Protein AF-A0A1E1L8V9-F1 (afdb_monomer_lite)

Structure (mmCIF, N/CA/C/O backbone):
data_AF-A0A1E1L8V9-F1
#
_entry.id   AF-A0A1E1L8V9-F1
#
loop_
_atom_site.group_PDB
_atom_site.id
_atom_site.type_symbol
_atom_site.label_atom_id
_atom_site.label_alt_id
_atom_site.label_comp_id
_atom_site.label_asym_id
_atom_site.label_entity_id
_atom_site.label_seq_id
_atom_site.pdbx_PDB_ins_code
_atom_site.Cartn_x
_atom_site.Cartn_y
_atom_site.Cartn_z
_atom_site.occupancy
_atom_site.B_iso_or_equiv
_atom_site.auth_seq_id
_atom_site.auth_comp_id
_atom_site.auth_asym_id
_atom_site.auth_atom_id
_atom_site.pdbx_PDB_model_num
ATOM 1 N N . MET A 1 1 ? -19.306 -0.035 16.564 1.00 64.62 1 MET A N 1
ATOM 2 C CA . MET A 1 1 ? -19.457 0.240 15.116 1.00 64.62 1 MET A CA 1
ATOM 3 C C . MET A 1 1 ? -18.916 -0.955 14.341 1.00 64.62 1 MET A C 1
ATOM 5 O O . MET A 1 1 ? -17.957 -1.546 14.829 1.00 64.62 1 MET A O 1
ATOM 9 N N . PRO A 1 2 ? -19.521 -1.359 13.211 1.00 79.94 2 PRO A N 1
ATOM 10 C CA . PRO A 1 2 ? -19.006 -2.473 12.415 1.00 79.94 2 PRO A CA 1
ATOM 11 C C . PRO A 1 2 ? -17.616 -2.146 11.852 1.00 79.94 2 PRO A C 1
ATOM 13 O O . PRO A 1 2 ? -17.321 -0.992 11.546 1.00 79.94 2 PRO A O 1
ATOM 16 N N . ARG A 1 3 ? -16.759 -3.165 11.749 1.00 87.12 3 ARG A N 1
ATOM 17 C CA . ARG A 1 3 ? -15.409 -3.054 11.182 1.00 87.12 3 ARG A CA 1
ATOM 18 C C . ARG A 1 3 ? -15.500 -2.883 9.662 1.00 87.12 3 ARG A C 1
ATOM 20 O O . ARG A 1 3 ? -16.253 -3.615 9.023 1.00 87.12 3 ARG A O 1
ATOM 27 N N . LEU A 1 4 ? -14.738 -1.951 9.090 1.00 92.12 4 LEU A N 1
ATOM 28 C CA . LEU A 1 4 ? -14.631 -1.791 7.639 1.00 92.12 4 LEU A CA 1
ATOM 29 C C . LEU A 1 4 ? -13.506 -2.687 7.117 1.00 92.12 4 LEU A C 1
ATOM 31 O O . LEU A 1 4 ? -12.351 -2.515 7.502 1.00 92.12 4 LEU A O 1
ATOM 35 N N . ASN A 1 5 ? -13.840 -3.633 6.244 1.00 94.56 5 ASN A N 1
ATOM 36 C CA . ASN A 1 5 ? -12.862 -4.517 5.615 1.00 94.56 5 ASN A CA 1
ATOM 37 C C . ASN A 1 5 ? -12.510 -3.978 4.225 1.00 94.56 5 ASN A C 1
ATOM 39 O O . ASN A 1 5 ? -13.402 -3.769 3.404 1.00 94.56 5 ASN A O 1
ATOM 43 N N . ILE A 1 6 ? -11.222 -3.753 3.973 1.00 96.06 6 ILE A N 1
ATOM 44 C CA . ILE A 1 6 ? -10.694 -3.169 2.738 1.00 96.06 6 ILE A CA 1
ATOM 45 C C . ILE A 1 6 ? -9.718 -4.161 2.103 1.00 96.06 6 ILE A C 1
ATOM 47 O O . ILE A 1 6 ? -8.731 -4.559 2.724 1.00 96.06 6 ILE A O 1
ATOM 51 N N . ALA A 1 7 ? -9.984 -4.526 0.850 1.00 98.06 7 ALA A N 1
ATOM 52 C CA . ALA A 1 7 ? -9.064 -5.282 0.010 1.00 98.06 7 ALA A CA 1
ATOM 53 C C . ALA A 1 7 ? -8.405 -4.334 -1.001 1.00 98.06 7 ALA A C 1
ATOM 55 O O . ALA A 1 7 ? -9.102 -3.679 -1.777 1.00 98.06 7 ALA A O 1
ATOM 56 N N . ILE A 1 8 ? -7.075 -4.261 -0.993 1.00 98.19 8 ILE A N 1
ATOM 57 C CA . ILE A 1 8 ? -6.285 -3.552 -2.007 1.00 98.19 8 ILE A CA 1
ATOM 58 C C . ILE A 1 8 ? -5.738 -4.595 -2.979 1.00 98.19 8 ILE A C 1
ATOM 60 O O . ILE A 1 8 ? -5.132 -5.573 -2.551 1.00 98.19 8 ILE A O 1
ATOM 64 N N . ILE A 1 9 ? -5.946 -4.393 -4.280 1.00 98.00 9 ILE A N 1
ATOM 65 C CA . ILE A 1 9 ? -5.400 -5.264 -5.327 1.00 98.00 9 ILE A CA 1
ATOM 66 C C . ILE A 1 9 ? -4.153 -4.589 -5.910 1.00 98.00 9 ILE A C 1
ATOM 68 O O . ILE A 1 9 ? -4.254 -3.524 -6.515 1.00 98.00 9 ILE A O 1
ATOM 72 N N . GLY A 1 10 ? -2.993 -5.207 -5.697 1.00 95.62 10 GLY A N 1
ATOM 73 C CA . GLY A 1 10 ? -1.660 -4.722 -6.053 1.00 95.62 10 GLY A CA 1
ATOM 74 C C . GLY A 1 10 ? -0.894 -4.149 -4.854 1.00 95.62 10 GLY A C 1
ATOM 75 O O . GLY A 1 10 ? -1.287 -3.135 -4.275 1.00 95.62 10 GLY A O 1
ATOM 76 N N . ALA A 1 11 ? 0.243 -4.762 -4.523 1.00 95.19 11 ALA A N 1
ATOM 77 C CA . ALA A 1 11 ? 1.225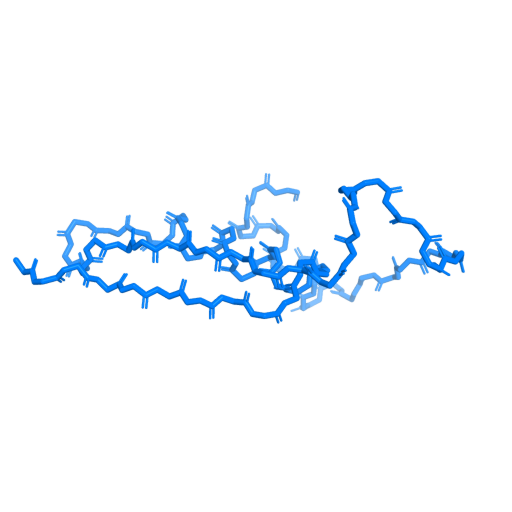 -4.318 -3.529 1.00 95.19 11 ALA A CA 1
ATOM 78 C C . ALA A 1 11 ? 2.367 -3.485 -4.146 1.00 95.19 11 ALA A C 1
ATOM 80 O O . ALA A 1 11 ? 3.448 -3.364 -3.569 1.00 95.19 11 ALA A O 1
ATOM 81 N N . GLY A 1 12 ? 2.124 -2.847 -5.293 1.00 92.62 12 GLY A N 1
ATOM 82 C CA . GLY A 1 12 ? 3.021 -1.830 -5.841 1.00 92.62 12 GLY A CA 1
ATOM 83 C C . GLY A 1 12 ? 3.143 -0.585 -4.940 1.00 92.62 12 GLY A C 1
ATOM 84 O O . GLY A 1 12 ? 2.431 -0.463 -3.935 1.00 92.62 12 GLY A O 1
ATOM 85 N N . PRO A 1 13 ? 3.994 0.394 -5.311 1.00 93.31 13 PRO A N 1
ATOM 86 C CA . PRO A 1 13 ? 4.288 1.566 -4.479 1.00 93.31 13 PRO A CA 1
ATOM 87 C C . PRO A 1 13 ? 3.033 2.312 -4.011 1.00 93.31 13 PRO A C 1
ATOM 89 O O . PRO A 1 13 ? 2.898 2.627 -2.833 1.00 93.31 13 PRO A O 1
ATOM 92 N N . THR A 1 14 ? 2.068 2.533 -4.906 1.00 94.88 14 THR A N 1
ATOM 93 C CA . THR A 1 14 ? 0.820 3.237 -4.581 1.00 94.88 14 THR A CA 1
ATOM 94 C C . THR A 1 14 ? -0.107 2.421 -3.679 1.00 94.88 14 THR A C 1
ATOM 96 O O . THR A 1 14 ? -0.696 2.982 -2.758 1.00 94.88 14 THR A O 1
ATOM 99 N N . GLY A 1 15 ? -0.231 1.108 -3.906 1.00 96.38 15 GLY A N 1
ATOM 100 C CA . GLY A 1 15 ? -1.082 0.233 -3.093 1.00 96.38 15 GLY A CA 1
ATOM 101 C C . GLY A 1 15 ? -0.565 0.112 -1.660 1.00 96.38 15 GLY A C 1
ATOM 102 O O . GLY A 1 15 ? -1.321 0.301 -0.705 1.00 96.38 15 GLY A O 1
ATOM 103 N N . CYS A 1 16 ? 0.747 -0.084 -1.511 1.00 95.94 16 CYS A N 1
ATOM 104 C CA . CYS A 1 16 ? 1.417 -0.060 -0.212 1.00 95.94 16 CYS A CA 1
ATOM 105 C C . CYS A 1 16 ? 1.312 1.313 0.467 1.00 95.94 16 CYS A C 1
ATOM 107 O O . CYS A 1 16 ? 1.078 1.387 1.674 1.00 95.94 16 CYS A O 1
ATOM 109 N N . MET A 1 17 ? 1.425 2.406 -0.291 1.00 97.25 17 MET A N 1
ATOM 110 C CA . MET A 1 17 ? 1.301 3.749 0.268 1.00 97.25 17 MET A CA 1
ATOM 111 C C . MET A 1 17 ? -0.113 4.045 0.779 1.00 97.25 17 MET A C 1
ATOM 113 O O . MET A 1 17 ? -0.281 4.566 1.881 1.00 97.25 17 MET A O 1
ATOM 117 N N . LEU A 1 18 ? -1.142 3.661 0.022 1.00 97.06 18 LEU A N 1
ATOM 118 C CA . LEU A 1 18 ? -2.533 3.779 0.457 1.00 97.06 18 LEU A CA 1
ATOM 119 C C . LEU A 1 18 ? -2.785 2.965 1.731 1.00 97.06 18 LEU A C 1
ATOM 121 O O . LEU A 1 18 ? -3.378 3.478 2.680 1.00 97.06 18 LEU A O 1
ATOM 125 N N . ALA A 1 19 ? -2.312 1.717 1.767 1.00 96.62 19 ALA A N 1
ATOM 126 C CA . ALA A 1 19 ? -2.392 0.863 2.947 1.00 96.62 19 ALA A CA 1
ATOM 127 C C . ALA A 1 19 ? -1.754 1.520 4.178 1.00 96.62 19 ALA A C 1
ATOM 129 O O . ALA A 1 19 ? -2.367 1.552 5.245 1.00 96.62 19 ALA A O 1
ATOM 130 N N . CYS A 1 20 ? -0.552 2.080 4.014 1.00 96.12 20 CYS A N 1
ATOM 131 C CA . CYS A 1 20 ? 0.174 2.782 5.068 1.00 96.12 20 CYS A CA 1
ATOM 132 C C . CYS A 1 20 ? -0.652 3.946 5.639 1.00 96.12 20 CYS A C 1
ATOM 134 O O . CYS A 1 20 ? -0.899 4.005 6.845 1.00 96.12 20 CYS A O 1
ATOM 136 N N . LEU A 1 21 ? -1.167 4.817 4.767 1.00 94.88 21 LEU A N 1
ATOM 137 C CA . LEU A 1 21 ? -1.956 5.982 5.172 1.00 94.88 21 LEU A CA 1
ATOM 138 C C . LEU A 1 21 ? -3.287 5.598 5.836 1.00 94.88 21 LEU A C 1
ATOM 140 O O . LEU A 1 21 ? -3.686 6.230 6.812 1.00 94.88 21 LEU A O 1
ATOM 144 N N . LEU A 1 22 ? -3.971 4.556 5.352 1.00 94.44 22 LEU A N 1
ATOM 145 C CA . LEU A 1 22 ? -5.216 4.066 5.959 1.00 94.44 22 LEU A CA 1
ATOM 146 C C . LEU A 1 22 ? -4.993 3.516 7.372 1.00 94.44 22 LEU A C 1
ATOM 148 O O . LEU A 1 22 ? -5.828 3.733 8.251 1.00 94.44 22 LEU A O 1
ATOM 152 N N . LEU A 1 23 ? -3.876 2.820 7.595 1.00 92.62 23 LEU A N 1
ATOM 153 C CA . LEU A 1 23 ? -3.507 2.314 8.917 1.00 92.62 23 LEU A CA 1
ATOM 154 C C . LEU A 1 23 ? -3.151 3.456 9.879 1.00 92.62 23 LEU A C 1
ATOM 156 O O . LEU A 1 23 ? -3.570 3.424 11.033 1.00 92.62 23 LEU A O 1
ATOM 160 N N . GLN A 1 24 ? -2.432 4.480 9.409 1.00 91.94 24 GLN A N 1
ATOM 161 C CA . GLN A 1 24 ? -2.062 5.651 10.217 1.00 91.94 24 GLN A CA 1
ATOM 162 C C . GLN A 1 24 ? -3.246 6.583 10.511 1.00 91.94 24 GLN A C 1
ATOM 164 O O . GLN A 1 24 ? -3.325 7.162 11.591 1.00 91.94 24 GLN A O 1
ATOM 169 N N . GLY A 1 25 ? -4.181 6.722 9.567 1.00 88.56 25 GLY A N 1
ATOM 170 C CA . GLY A 1 25 ? -5.366 7.575 9.686 1.00 88.56 25 GLY A CA 1
ATOM 171 C C . GLY A 1 25 ? -6.476 7.014 10.582 1.00 88.56 25 GLY A C 1
ATOM 172 O O . GLY A 1 25 ? -7.527 7.643 10.709 1.00 88.56 25 GLY A O 1
ATOM 173 N N . GLN A 1 26 ? -6.277 5.843 11.196 1.00 84.31 26 GLN A N 1
ATOM 174 C CA . GLN A 1 26 ? -7.196 5.279 12.186 1.00 84.31 26 GLN A CA 1
ATOM 175 C C . GLN A 1 26 ? -7.305 6.215 13.403 1.00 84.31 26 GLN A C 1
ATOM 177 O O . GLN A 1 26 ? -6.397 6.300 14.226 1.00 84.31 26 GLN A O 1
ATOM 182 N N . ILE A 1 27 ? -8.447 6.892 13.546 1.00 79.75 27 ILE A N 1
ATOM 183 C CA . ILE A 1 27 ? -8.762 7.754 14.697 1.00 79.75 27 ILE A CA 1
ATOM 184 C C . ILE A 1 27 ? -9.909 7.170 15.529 1.00 79.75 27 ILE A C 1
ATOM 186 O O . ILE A 1 27 ? -10.726 6.396 15.027 1.00 79.75 27 ILE A O 1
ATOM 190 N N . ALA A 1 28 ? -10.023 7.597 16.791 1.00 73.75 28 ALA A N 1
ATOM 191 C CA . ALA A 1 28 ? -11.004 7.080 17.757 1.00 73.75 28 ALA A CA 1
ATOM 192 C C . ALA A 1 28 ? -12.477 7.149 17.290 1.00 73.75 28 ALA A C 1
ATOM 194 O O . ALA A 1 28 ? -13.300 6.364 17.750 1.00 73.75 28 ALA A O 1
ATOM 195 N N . ASN A 1 29 ? -12.800 8.052 16.355 1.00 79.81 29 ASN A N 1
ATOM 196 C CA . ASN A 1 29 ? -14.154 8.254 15.822 1.00 79.81 29 ASN A CA 1
ATOM 197 C C . ASN A 1 29 ? -14.375 7.638 14.428 1.00 79.81 29 ASN A C 1
ATOM 199 O O . ASN A 1 29 ? -15.411 7.878 13.810 1.00 79.81 29 ASN A O 1
ATOM 203 N N . THR A 1 30 ? -13.416 6.863 13.915 1.00 81.56 30 THR A N 1
ATOM 204 C CA . THR A 1 30 ? -13.563 6.122 12.651 1.00 81.56 30 THR A CA 1
ATOM 205 C C . THR A 1 30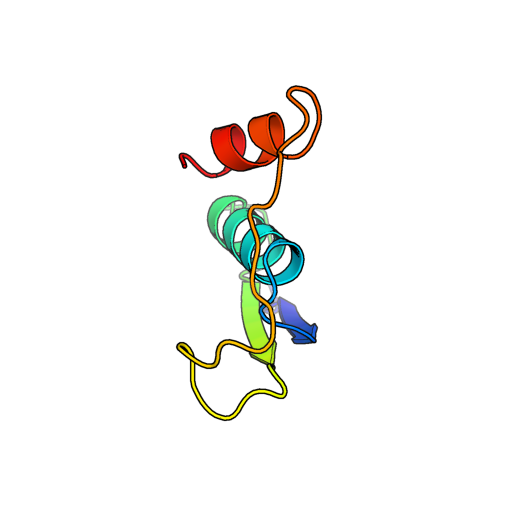 ? -13.837 4.642 12.908 1.00 81.56 30 THR A C 1
ATOM 207 O O . THR A 1 30 ? -13.379 4.103 13.918 1.00 81.56 30 THR A O 1
ATOM 210 N N . PRO A 1 31 ? -14.568 3.950 12.013 1.00 85.44 31 PRO A N 1
ATOM 211 C CA . PRO A 1 31 ? -14.677 2.500 12.075 1.00 85.44 31 PRO A CA 1
ATOM 212 C C . PRO A 1 31 ? -13.285 1.862 12.101 1.00 85.44 31 PRO A C 1
ATOM 214 O O . PRO A 1 31 ? -12.393 2.270 11.356 1.00 85.44 31 PRO A O 1
ATOM 217 N N . ALA A 1 32 ? -13.097 0.839 12.934 1.00 89.62 32 ALA A N 1
ATOM 218 C CA . ALA A 1 32 ? -11.876 0.042 12.890 1.00 89.62 32 ALA A CA 1
ATOM 219 C C . ALA A 1 32 ? -11.697 -0.525 11.472 1.00 89.62 32 ALA A C 1
ATOM 221 O O . ALA A 1 32 ? -12.655 -1.049 10.893 1.00 89.62 32 ALA A O 1
ATOM 222 N N . ILE A 1 33 ? -10.491 -0.422 10.916 1.00 92.81 33 ILE A N 1
ATOM 223 C CA . ILE A 1 33 ? -10.189 -0.909 9.567 1.00 92.81 33 ILE A CA 1
ATOM 224 C C . ILE A 1 33 ? -9.539 -2.295 9.681 1.00 92.81 33 ILE A C 1
ATOM 226 O O . ILE A 1 33 ? -8.700 -2.565 10.544 1.00 92.81 33 ILE A O 1
ATOM 230 N N . SER A 1 34 ? -9.977 -3.237 8.851 1.00 93.69 34 SER A N 1
ATOM 231 C CA . SER A 1 34 ? -9.202 -4.429 8.499 1.00 93.69 34 SER A CA 1
ATOM 232 C C . SER A 1 34 ? -8.709 -4.240 7.078 1.00 93.69 34 SER A C 1
ATOM 234 O O . SER A 1 34 ? -9.513 -3.931 6.202 1.00 93.69 34 SER A O 1
ATOM 236 N N . LEU A 1 35 ? -7.411 -4.399 6.849 1.00 95.69 35 LEU A N 1
ATOM 237 C CA . LEU A 1 35 ? -6.812 -4.169 5.544 1.00 95.69 35 LEU A CA 1
ATOM 238 C C . LEU A 1 35 ? -6.046 -5.411 5.098 1.00 95.69 35 LEU A C 1
ATOM 240 O O . LEU A 1 35 ? -5.301 -6.005 5.877 1.00 95.69 35 LEU A O 1
ATOM 244 N N . THR A 1 36 ? -6.227 -5.805 3.844 1.00 97.44 36 THR A N 1
ATOM 245 C CA . THR A 1 36 ? -5.456 -6.876 3.206 1.00 97.44 36 THR A CA 1
ATOM 246 C C . THR A 1 36 ? -5.063 -6.435 1.805 1.00 97.44 36 THR A C 1
ATOM 248 O O . THR A 1 36 ? -5.896 -5.914 1.063 1.00 97.44 36 THR A O 1
ATOM 251 N N . ILE A 1 37 ? -3.792 -6.624 1.454 1.00 97.56 37 ILE A N 1
ATOM 252 C CA . ILE A 1 37 ? -3.271 -6.351 0.114 1.00 97.56 37 ILE A CA 1
ATOM 253 C C . ILE A 1 37 ? -3.070 -7.693 -0.588 1.00 97.56 37 ILE A C 1
ATOM 255 O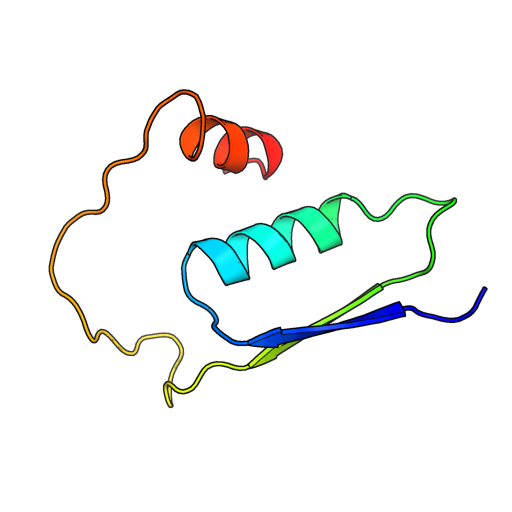 O . ILE A 1 37 ? -2.445 -8.591 -0.025 1.00 97.56 37 ILE A O 1
ATOM 259 N N . PHE A 1 38 ? -3.599 -7.827 -1.799 1.00 97.25 38 PHE A N 1
ATOM 260 C CA . PHE A 1 38 ? -3.408 -8.989 -2.659 1.00 97.25 38 PHE A CA 1
ATOM 261 C C . PHE A 1 38 ? -2.465 -8.613 -3.796 1.00 97.25 38 PHE A C 1
ATOM 263 O O . PHE A 1 38 ? -2.760 -7.694 -4.551 1.00 97.25 38 PHE A O 1
ATOM 270 N N . GLU A 1 39 ? -1.350 -9.320 -3.921 1.00 95.94 39 GLU A N 1
ATOM 271 C CA . GLU A 1 39 ? -0.367 -9.146 -4.992 1.00 95.94 39 GLU A CA 1
ATOM 272 C C . GLU A 1 39 ? -0.327 -10.415 -5.847 1.00 95.94 39 GLU A C 1
ATOM 274 O O . GLU A 1 39 ? -0.496 -11.518 -5.326 1.00 95.94 39 GLU A O 1
ATOM 279 N N . ALA A 1 40 ? -0.160 -10.250 -7.159 1.00 95.06 40 ALA A N 1
ATOM 280 C CA . ALA A 1 40 ? -0.064 -11.354 -8.107 1.00 95.06 40 ALA A CA 1
ATOM 281 C C . ALA A 1 40 ? 1.282 -12.085 -8.000 1.00 95.06 40 ALA A C 1
ATOM 283 O O . ALA A 1 40 ? 1.368 -13.274 -8.307 1.00 95.06 40 ALA A O 1
ATOM 284 N N . GLU A 1 41 ? 2.322 -11.379 -7.556 1.00 93.31 41 GLU A N 1
ATOM 285 C CA . GLU A 1 41 ? 3.661 -11.931 -7.412 1.00 93.31 41 GLU A CA 1
ATOM 286 C C . GLU A 1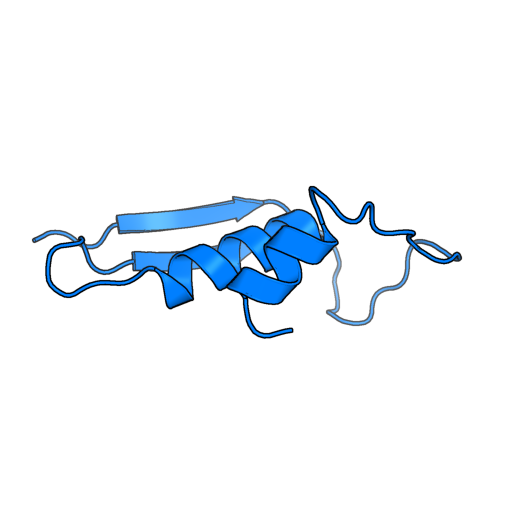 41 ? 3.766 -12.954 -6.280 1.00 93.31 41 GLU A C 1
ATOM 288 O O . GLU A 1 41 ? 3.198 -12.810 -5.197 1.00 93.31 41 GLU A O 1
ATOM 293 N N . THR A 1 42 ? 4.548 -14.004 -6.524 1.00 91.56 42 THR A N 1
ATOM 294 C CA . THR A 1 42 ? 4.657 -15.157 -5.617 1.00 91.56 42 THR A CA 1
ATOM 295 C C . THR A 1 42 ? 5.524 -14.889 -4.390 1.00 91.56 42 THR A C 1
ATOM 297 O O . THR A 1 42 ? 5.466 -15.646 -3.418 1.00 91.56 42 THR A O 1
ATOM 300 N N . SER A 1 43 ? 6.335 -13.829 -4.413 1.00 90.06 43 SER A N 1
ATOM 301 C CA . SER A 1 43 ? 7.199 -13.444 -3.303 1.00 90.06 43 SER A CA 1
ATOM 302 C C . SER A 1 43 ? 7.344 -11.927 -3.185 1.00 90.06 43 SER A C 1
ATOM 304 O O . SER A 1 43 ? 7.311 -11.193 -4.169 1.00 90.06 43 SER A O 1
ATOM 306 N N . PHE A 1 44 ? 7.573 -11.447 -1.959 1.00 87.06 44 PHE A N 1
ATOM 307 C CA . PHE A 1 44 ? 7.732 -10.014 -1.669 1.00 87.06 44 PHE A CA 1
ATOM 308 C C . PHE A 1 44 ? 8.963 -9.381 -2.341 1.00 87.06 44 PHE A C 1
ATOM 310 O O . PHE A 1 44 ? 9.045 -8.165 -2.479 1.00 87.06 44 PHE A O 1
ATOM 317 N N . ASN A 1 45 ? 9.952 -10.200 -2.700 1.00 87.69 45 ASN A N 1
ATOM 318 C CA . ASN A 1 45 ? 11.202 -9.793 -3.334 1.00 87.69 45 ASN A CA 1
ATOM 319 C C . ASN A 1 45 ? 11.218 -10.081 -4.842 1.00 87.69 45 ASN A C 1
ATOM 321 O O . ASN A 1 45 ? 12.284 -10.022 -5.461 1.00 87.69 45 ASN A O 1
ATOM 325 N N . PHE A 1 46 ? 10.066 -10.412 -5.431 1.00 87.69 46 PHE A N 1
ATOM 326 C CA . PHE A 1 46 ? 9.942 -10.522 -6.874 1.00 87.69 46 PHE A CA 1
ATOM 327 C C . PHE A 1 46 ? 10.282 -9.179 -7.529 1.00 87.69 46 PHE A C 1
ATOM 329 O O . PHE A 1 46 ? 9.822 -8.120 -7.101 1.00 87.69 46 PHE A O 1
ATOM 336 N N . ARG A 1 47 ? 11.118 -9.208 -8.569 1.00 79.31 47 ARG A N 1
ATOM 337 C CA . ARG A 1 47 ? 11.622 -8.000 -9.227 1.00 79.31 47 ARG A CA 1
ATOM 338 C C . ARG A 1 47 ? 11.387 -8.080 -10.730 1.00 79.31 47 ARG A C 1
ATOM 340 O O . ARG A 1 47 ? 12.257 -8.522 -11.473 1.00 79.31 47 ARG A O 1
ATOM 347 N N . ALA A 1 48 ? 10.209 -7.630 -11.159 1.00 71.25 48 ALA A N 1
ATOM 348 C CA . ALA A 1 48 ? 9.805 -7.604 -12.568 1.00 71.25 48 ALA A CA 1
ATOM 349 C C . ALA A 1 48 ? 10.537 -6.528 -13.391 1.00 71.25 48 ALA A C 1
ATOM 351 O O . ALA A 1 48 ? 10.801 -6.714 -14.575 1.00 71.25 48 ALA A O 1
ATOM 352 N N . GLN A 1 49 ? 10.830 -5.380 -12.768 1.00 69.19 49 GLN A N 1
ATOM 353 C CA . GLN A 1 49 ? 11.356 -4.187 -13.432 1.00 69.19 49 GLN A CA 1
ATOM 354 C C . GLN A 1 49 ? 12.712 -3.746 -12.875 1.00 69.19 49 GLN A C 1
ATOM 356 O O . GLN A 1 49 ? 13.035 -3.909 -11.695 1.00 69.19 49 GLN A O 1
ATOM 361 N N . TYR A 1 50 ? 13.491 -3.135 -13.761 1.00 73.25 50 TYR A N 1
ATOM 362 C CA . TYR A 1 50 ? 14.797 -2.540 -13.512 1.00 73.25 50 TYR A CA 1
ATOM 363 C C . TYR A 1 50 ? 14.732 -1.039 -13.832 1.00 73.25 50 TYR A C 1
ATOM 365 O O . TYR A 1 50 ? 14.226 -0.651 -14.879 1.00 73.25 50 TYR A O 1
ATOM 373 N N . GLY A 1 51 ? 15.229 -0.201 -12.918 1.00 84.75 51 GLY A N 1
ATOM 374 C CA . GLY A 1 51 ? 15.229 1.260 -13.042 1.00 84.75 51 GLY A CA 1
ATOM 375 C C . GLY A 1 51 ? 15.084 1.963 -11.690 1.00 84.75 51 GLY A C 1
ATOM 376 O O . GLY A 1 51 ? 14.979 1.303 -10.653 1.00 84.75 51 GLY A O 1
ATOM 377 N N . THR A 1 52 ? 15.073 3.295 -11.720 1.00 88.25 52 THR A N 1
ATOM 378 C CA . THR A 1 52 ? 14.789 4.160 -10.565 1.00 88.25 52 THR A CA 1
ATOM 379 C C . THR A 1 52 ? 13.456 4.865 -10.794 1.00 88.25 52 THR A C 1
ATOM 381 O O . THR A 1 52 ? 13.143 5.239 -11.922 1.00 88.25 52 THR A O 1
ATOM 384 N N . LEU A 1 53 ? 12.680 5.046 -9.727 1.00 87.88 53 LEU A N 1
ATOM 385 C CA . LEU A 1 53 ? 11.461 5.848 -9.739 1.00 87.88 53 LEU A CA 1
ATOM 386 C C . LEU A 1 53 ? 11.784 7.247 -9.209 1.00 87.88 53 LEU A C 1
ATOM 388 O O . LEU A 1 53 ? 12.308 7.378 -8.104 1.00 87.88 53 LEU A O 1
ATOM 392 N N . GLU A 1 54 ? 11.485 8.282 -9.988 1.00 91.62 54 GLU A N 1
ATOM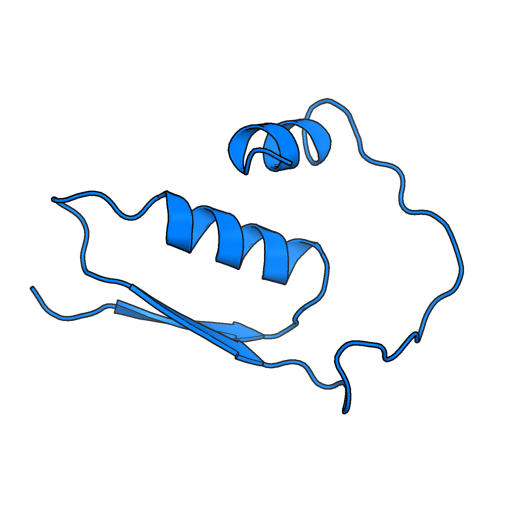 393 C CA . GLU A 1 54 ? 11.602 9.668 -9.533 1.00 91.62 54 GLU A CA 1
ATOM 394 C C . GLU A 1 54 ? 10.297 10.127 -8.882 1.00 91.62 54 GLU A C 1
ATOM 396 O O . GLU A 1 54 ? 9.205 9.843 -9.372 1.00 91.62 54 GLU A O 1
ATOM 401 N N . PHE A 1 55 ? 10.417 10.851 -7.770 1.00 95.00 55 PHE A N 1
ATOM 402 C CA . PHE A 1 55 ? 9.280 11.385 -7.032 1.00 95.00 55 PHE A CA 1
ATOM 403 C C . PHE A 1 55 ? 9.153 12.883 -7.239 1.00 95.00 55 PHE A C 1
ATOM 405 O O . PHE A 1 55 ? 10.104 13.640 -7.027 1.00 95.00 55 PHE A O 1
ATOM 412 N N . HIS A 1 56 ? 7.950 13.330 -7.588 1.00 96.00 56 HIS A N 1
ATOM 413 C CA . HIS A 1 56 ? 7.687 14.741 -7.750 1.00 96.00 56 HIS A CA 1
ATOM 414 C C . HIS A 1 56 ? 7.420 15.386 -6.369 1.00 96.00 56 HIS A C 1
ATOM 416 O O . HIS A 1 56 ? 6.635 14.868 -5.563 1.00 96.00 56 HIS A O 1
ATOM 422 N N . PRO A 1 57 ? 8.039 16.545 -6.052 1.00 94.44 57 PRO A N 1
ATOM 423 C CA . PRO A 1 57 ? 8.018 17.116 -4.700 1.00 94.44 57 PRO A CA 1
ATOM 424 C C . PRO A 1 57 ? 6.625 17.375 -4.112 1.00 94.44 57 PRO A C 1
ATOM 426 O O . PRO A 1 57 ? 6.435 17.331 -2.898 1.00 94.44 57 PRO A O 1
ATOM 429 N N . ARG A 1 58 ? 5.649 17.688 -4.971 1.00 95.50 58 ARG A N 1
ATOM 430 C CA . ARG A 1 58 ? 4.291 18.088 -4.564 1.00 95.50 58 ARG A CA 1
ATOM 431 C C . ARG A 1 58 ? 3.322 16.921 -4.374 1.00 95.50 58 ARG A C 1
ATOM 433 O O . ARG A 1 58 ? 2.228 17.149 -3.871 1.00 95.50 58 ARG A O 1
ATOM 440 N N . THR A 1 59 ? 3.700 15.719 -4.794 1.00 93.94 59 THR A N 1
ATOM 441 C CA . THR A 1 59 ? 2.810 14.556 -4.876 1.00 93.94 59 THR A CA 1
ATOM 442 C C . THR A 1 59 ? 3.392 13.397 -4.082 1.00 93.94 59 THR A C 1
ATOM 444 O O . THR A 1 59 ? 3.003 13.196 -2.934 1.00 93.94 59 THR A O 1
ATOM 447 N N . GLU A 1 60 ? 4.366 12.673 -4.625 1.00 94.25 60 GLU A N 1
ATOM 448 C CA . GLU A 1 60 ? 4.892 11.450 -4.017 1.00 94.25 60 GLU A CA 1
ATOM 449 C C . GLU A 1 60 ? 5.756 11.761 -2.792 1.00 94.25 60 GLU A C 1
ATOM 451 O O . GLU A 1 60 ? 5.596 11.128 -1.751 1.00 94.25 60 GLU A O 1
ATOM 456 N N . VAL A 1 61 ? 6.597 12.802 -2.855 1.00 96.00 61 VAL A N 1
ATOM 457 C CA . VAL A 1 61 ? 7.378 13.244 -1.683 1.00 96.00 61 VAL A CA 1
ATOM 458 C C . VAL A 1 61 ? 6.459 13.746 -0.568 1.00 96.00 61 VAL A C 1
ATOM 460 O O . VAL A 1 61 ? 6.714 13.500 0.608 1.00 96.00 61 VAL A O 1
ATOM 463 N N . ALA A 1 62 ? 5.383 14.456 -0.917 1.00 95.88 62 ALA A N 1
ATOM 464 C CA . ALA A 1 62 ? 4.402 14.912 0.062 1.00 95.88 62 ALA A CA 1
ATOM 465 C C . ALA A 1 62 ? 3.695 13.725 0.728 1.00 95.88 62 ALA A C 1
ATOM 467 O O . ALA A 1 62 ? 3.533 13.723 1.946 1.00 95.88 62 ALA A O 1
ATOM 468 N N . ALA A 1 63 ? 3.342 12.700 -0.050 1.00 95.44 63 ALA A N 1
ATOM 469 C CA . ALA A 1 63 ? 2.765 11.479 0.482 1.00 95.44 63 ALA A CA 1
ATOM 470 C C . ALA A 1 63 ? 3.737 10.808 1.468 1.00 95.44 63 ALA A C 1
ATOM 472 O O . ALA A 1 63 ? 3.344 10.553 2.60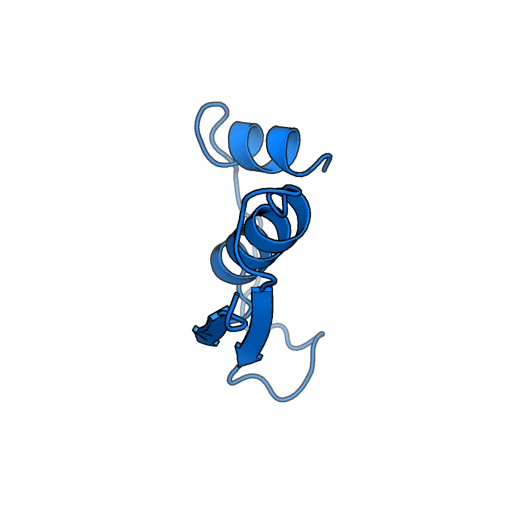5 1.00 95.44 63 ALA A O 1
ATOM 473 N N . LEU A 1 64 ? 5.001 10.585 1.081 1.00 96.50 64 LEU A N 1
ATOM 474 C CA . LEU A 1 64 ? 6.023 9.971 1.948 1.00 96.50 64 LEU A CA 1
ATOM 475 C C . LEU A 1 64 ? 6.170 10.710 3.282 1.00 96.50 64 LEU A C 1
ATOM 477 O O . LEU A 1 64 ? 6.138 10.083 4.338 1.00 96.50 64 LEU A O 1
ATOM 481 N N . LYS A 1 65 ? 6.189 12.047 3.244 1.00 96.06 65 LYS A N 1
ATOM 482 C CA . LYS A 1 65 ? 6.225 12.880 4.454 1.00 96.06 65 LYS A CA 1
ATOM 483 C C . LYS A 1 65 ? 5.028 12.646 5.371 1.00 96.06 65 LYS A C 1
ATOM 485 O O . LYS A 1 65 ? 5.213 12.582 6.582 1.00 96.06 65 LYS A O 1
ATOM 490 N N . VAL A 1 66 ? 3.818 12.519 4.819 1.00 95.12 66 VAL A N 1
ATOM 491 C CA . VAL A 1 66 ? 2.621 12.189 5.614 1.00 95.12 66 VAL A CA 1
ATOM 492 C C . VAL A 1 66 ? 2.759 10.801 6.239 1.00 95.12 66 VAL A C 1
ATOM 494 O O . VAL A 1 66 ? 2.379 10.628 7.391 1.00 95.12 66 VAL A O 1
ATOM 497 N N . ALA A 1 67 ? 3.354 9.848 5.518 1.00 95.06 67 ALA A N 1
ATOM 498 C CA . ALA A 1 67 ? 3.614 8.509 6.034 1.00 95.06 67 ALA A CA 1
ATOM 499 C C . ALA A 1 67 ? 4.792 8.412 7.021 1.00 95.06 67 ALA A C 1
ATOM 501 O O . ALA A 1 67 ? 4.981 7.349 7.613 1.00 95.06 67 ALA A O 1
ATOM 502 N N . GLY A 1 68 ? 5.571 9.481 7.213 1.00 95.38 68 GLY A N 1
ATOM 503 C CA . GLY A 1 68 ? 6.771 9.469 8.051 1.00 95.38 68 GLY A CA 1
ATOM 504 C C . GLY A 1 68 ? 7.947 8.692 7.446 1.00 95.38 68 GLY A C 1
ATOM 505 O O . GLY A 1 68 ? 8.722 8.104 8.201 1.00 95.38 68 GLY A O 1
ATOM 506 N N . LEU A 1 69 ? 8.053 8.669 6.112 1.00 92.62 69 LEU A N 1
ATOM 507 C CA . LEU A 1 69 ? 9.107 8.005 5.331 1.00 92.62 69 LEU A CA 1
ATOM 508 C C . LEU A 1 69 ? 10.046 9.004 4.640 1.00 92.62 69 LEU A C 1
ATOM 510 O O . LEU A 1 69 ? 9.592 10.124 4.304 1.00 92.62 69 LEU A O 1
#

Secondary structure (DSSP, 8-state):
-PPEEEEEE--SHHHHHHHHHHHHT--TTSPPEEEEEE-SSSSTT-----S-----TTTHHHHHHHHT-

Foldseek 3Di:
DDEAEDEAEAPPPVSVLVVLLVVVPDDPPDHHYHYDYDYPDPDPPDDPDDDDDDDDCVPRVVSCVSSVD

pLDDT: mean 90.9, std 7.53, range [64.62, 98.19]

InterPro domains:
  IPR036188 FAD/NAD(P)-binding domain superfamily [G3DSA:3.50.50.60] (2-69)
  IPR036188 FAD/NAD(P)-binding domain superfamily [SSF51905] (5-57)

Sequence (69 aa):
MPRLNIAIIGAGPTGCMLACLLLQGQIANTPAISLTIFEAETSFNFRAQYGTLEFHPRTEVAALKVAGL

Organism: NCBI:txid914238

Radius of gyration: 14.34 Å; chains: 1; bounding box: 35×33×31 Å